Protein AF-S5UYQ8-F1 (afdb_monomer)

Organism: Streptomyces collinus (strain DSM 40733 / Tue 365) (NCBI:txid1214242)

Secondary structure (DSSP, 8-state):
--PPPHHHHHHHHHHHHHTTTS--EE-HHHHHHHTTS--S---EEEEEE---S-HHHHHHHHHHHHHHTT-EEEEEEE-SSEEEEEEE-TTT--EEEEEEEE---SSPPEEETTEEE--HHHHHHHHHHHHHHHHHHHT-------PPPPPPPP-

Sequence (155 aa):
MTDMPELHTRLLADVIALGSPYPLVLTGGYAVRAHRLVNRPSQDLDVATENPAPMADIAATLRAGLEARGWKVHALETAPLSARFTVSDPAIGQECEVDILKEIFWRPVAQSPYGPVLAEEDVIGTKVRATAANLGAKASTPSGTAAGWRAPANS

Nearest PDB structures (foldseek):
  4ub5-assembly1_A  TM=6.752E-01  e=6.961E-05  Homo sapiens
  5u8h-assembly1_A  TM=5.833E-01  e=1.817E-05  Homo sapiens
  4m9g-assembly1_A  TM=5.739E-01  e=1.817E-05  Homo sapiens
  4m9n-assembly1_A  TM=5.837E-01  e=5.746E-05  Homo sapiens
  6ipd-assembly1_A  TM=5.747E-01  e=3.914E-05  Homo sapiens

Foldseek 3Di:
DPDQPPVLLVLLVQLCVLCVVFHKAWAEPVLCVQVPVDDDHDQATEIEGQGQDFQVVSLVSSQVSCVVVVWDWADWDDDRFKIWIWIADPVPRDIHIYMYGYDDQPDPFDAGPSGTHRDPVRNVVVVVVVVVVVVVVVVPDPPDPDDDDDDDDDD

InterPro domains:
  IPR014942 Nucleotidyl transferase AbiEii toxin, Type IV TA system [PF08843] (10-131)

Mean predicted aligned error: 9.9 Å

Solvent-accessible surface area (backbone atoms only — not comparable to full-atom values): 9166 Å² total; per-residue (Å²): 129,88,72,73,55,68,68,57,48,55,48,48,54,48,50,43,62,59,24,58,93,44,61,50,24,33,24,52,60,57,30,40,39,70,67,65,74,52,93,73,89,63,79,57,46,36,32,32,27,69,57,85,67,58,39,62,59,55,50,50,50,42,48,55,50,40,44,75,72,63,38,44,76,43,77,78,45,75,44,86,53,34,33,37,32,39,38,30,43,79,88,78,72,49,72,39,44,37,38,42,35,62,48,81,76,90,52,73,74,36,82,45,100,91,41,54,20,51,27,66,74,51,42,55,53,50,57,55,48,56,54,51,51,58,55,54,65,71,70,68,73,83,88,74,84,79,77,88,82,82,82,85,83,90,129

pLDDT: mean 81.06, std 19.14, range [31.39, 97.62]

Structure (mmCIF, N/CA/C/O backbone):
data_AF-S5UYQ8-F1
#
_entry.id   AF-S5UYQ8-F1
#
loop_
_atom_site.group_PDB
_atom_site.id
_atom_site.type_symbol
_atom_site.label_atom_id
_atom_site.label_alt_id
_atom_site.label_comp_id
_atom_site.label_asym_id
_atom_site.label_entity_id
_atom_site.label_seq_id
_atom_site.pdbx_PDB_ins_code
_atom_site.Cartn_x
_atom_site.Cartn_y
_atom_site.Cartn_z
_atom_site.occupancy
_atom_site.B_iso_or_equiv
_atom_site.auth_seq_id
_atom_site.auth_comp_id
_atom_site.auth_asym_id
_atom_site.auth_atom_id
_atom_site.pdbx_PDB_model_num
ATOM 1 N N . MET A 1 1 ? 9.156 -10.894 21.105 1.00 46.12 1 MET A N 1
ATOM 2 C CA . MET A 1 1 ? 9.078 -10.284 19.762 1.00 46.12 1 MET A CA 1
ATOM 3 C C . MET A 1 1 ? 8.038 -9.199 19.874 1.00 46.12 1 MET A C 1
ATOM 5 O O . MET A 1 1 ? 6.915 -9.537 20.196 1.00 46.12 1 MET A O 1
ATOM 9 N N . THR A 1 2 ? 8.406 -7.922 19.792 1.00 53.44 2 THR A N 1
ATOM 10 C CA . THR A 1 2 ? 7.416 -6.852 19.975 1.00 53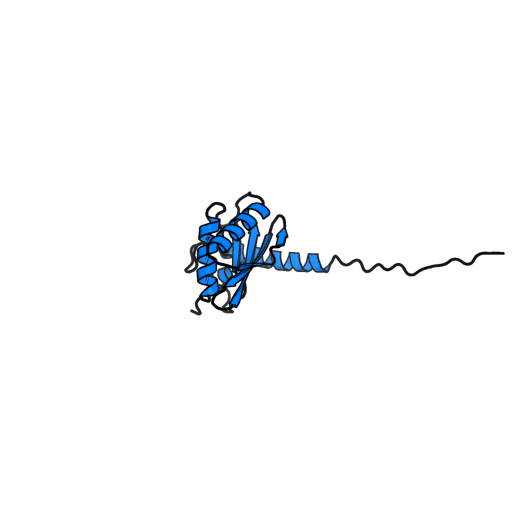.44 2 THR A CA 1
ATOM 11 C C . THR A 1 2 ? 6.469 -6.890 18.783 1.00 53.44 2 THR A C 1
ATOM 13 O O . THR A 1 2 ? 6.900 -6.598 17.673 1.00 53.44 2 THR A O 1
ATOM 16 N N . ASP A 1 3 ? 5.238 -7.344 18.981 1.00 75.50 3 ASP A N 1
ATOM 17 C CA . ASP A 1 3 ? 4.260 -7.499 17.908 1.00 75.50 3 ASP A CA 1
ATOM 18 C C . ASP A 1 3 ? 3.991 -6.165 17.204 1.00 75.50 3 ASP A C 1
ATOM 20 O O . ASP A 1 3 ? 4.152 -5.080 17.770 1.00 75.50 3 ASP A O 1
ATOM 24 N N . MET A 1 4 ? 3.653 -6.245 15.919 1.00 83.69 4 MET A N 1
ATOM 25 C CA . MET A 1 4 ? 3.096 -5.116 15.181 1.00 83.69 4 MET A CA 1
ATOM 26 C C . MET A 1 4 ? 1.891 -4.568 15.972 1.00 83.69 4 MET A C 1
ATOM 28 O O . MET A 1 4 ? 1.049 -5.369 16.381 1.00 83.69 4 MET A O 1
ATOM 32 N N . PRO A 1 5 ? 1.793 -3.245 16.226 1.00 87.31 5 PRO A N 1
ATOM 33 C CA . PRO A 1 5 ? 0.654 -2.677 16.940 1.00 87.31 5 PRO A CA 1
ATOM 34 C C . PRO A 1 5 ? -0.668 -3.125 16.311 1.00 87.31 5 PRO A C 1
ATOM 36 O O . PRO A 1 5 ? -0.750 -3.295 15.092 1.00 87.31 5 PRO A O 1
ATOM 39 N N . GLU A 1 6 ? -1.706 -3.305 17.127 1.00 87.94 6 GLU A N 1
ATOM 40 C CA . GLU A 1 6 ? -2.992 -3.855 16.677 1.00 87.94 6 GLU A CA 1
ATOM 41 C C . GLU A 1 6 ? -3.577 -3.077 15.488 1.00 87.94 6 GLU A C 1
ATOM 43 O O . GLU A 1 6 ? -4.016 -3.687 14.512 1.00 87.94 6 GLU A O 1
ATOM 48 N N . LEU A 1 7 ? -3.488 -1.741 15.527 1.00 89.81 7 LEU A N 1
ATOM 49 C CA . LEU A 1 7 ? -3.873 -0.859 14.423 1.00 89.81 7 LEU A CA 1
ATOM 50 C C . LEU A 1 7 ? -3.195 -1.263 13.109 1.00 89.81 7 LEU A C 1
ATOM 52 O O . LEU A 1 7 ? -3.867 -1.462 12.102 1.00 89.81 7 LEU A O 1
ATOM 56 N N . HIS A 1 8 ? -1.870 -1.407 13.127 1.00 91.38 8 HIS A N 1
ATOM 57 C CA . HIS A 1 8 ? -1.083 -1.721 11.937 1.00 91.38 8 HIS A CA 1
ATOM 58 C C . HIS A 1 8 ? -1.378 -3.140 11.449 1.00 91.38 8 HIS A C 1
ATOM 60 O O . HIS A 1 8 ? -1.439 -3.364 10.247 1.00 91.38 8 HIS A O 1
ATOM 66 N N . THR A 1 9 ? -1.617 -4.083 12.365 1.00 90.75 9 THR A N 1
ATOM 67 C CA . THR A 1 9 ? -1.972 -5.466 12.020 1.00 90.75 9 THR A CA 1
ATOM 68 C C . THR A 1 9 ? -3.318 -5.529 11.297 1.00 90.75 9 THR A C 1
ATOM 70 O O . THR A 1 9 ? -3.416 -6.128 10.225 1.00 90.75 9 THR A O 1
ATOM 73 N N . ARG A 1 10 ? -4.351 -4.878 11.850 1.00 92.69 10 ARG A N 1
ATOM 74 C CA . ARG A 1 10 ? -5.682 -4.793 11.227 1.00 92.69 10 ARG A CA 1
ATOM 75 C C . ARG A 1 10 ? -5.614 -4.079 9.879 1.00 92.69 10 ARG A C 1
ATOM 77 O O . ARG A 1 10 ? -6.141 -4.586 8.892 1.00 92.69 10 ARG A O 1
ATOM 84 N N . LEU A 1 11 ? -4.920 -2.944 9.833 1.00 94.44 11 LEU A N 1
ATOM 85 C CA . LEU A 1 11 ? -4.782 -2.148 8.621 1.00 94.44 11 LEU A CA 1
ATOM 86 C C . LEU A 1 11 ? -4.017 -2.894 7.521 1.00 94.44 11 LEU A C 1
ATOM 88 O O . LEU A 1 11 ? -4.450 -2.890 6.374 1.00 94.44 11 LEU A O 1
ATOM 92 N N . LEU A 1 12 ? -2.925 -3.587 7.855 1.00 94.06 12 LEU A N 1
ATOM 93 C CA . LEU A 1 12 ? -2.171 -4.397 6.898 1.00 94.06 12 LEU A CA 1
ATOM 94 C C . LEU A 1 12 ? -3.025 -5.526 6.322 1.00 94.06 12 LEU A C 1
ATOM 96 O O . LEU A 1 12 ? -3.045 -5.707 5.106 1.00 94.06 12 LEU A O 1
ATOM 100 N N . ALA A 1 13 ? -3.761 -6.254 7.167 1.00 93.00 13 ALA A N 1
ATOM 101 C CA . ALA A 1 13 ? -4.668 -7.296 6.697 1.00 93.00 13 ALA A CA 1
ATOM 102 C C . ALA A 1 13 ? -5.699 -6.732 5.704 1.00 93.00 13 ALA A C 1
ATOM 104 O O . ALA A 1 13 ? -5.941 -7.325 4.648 1.00 93.00 13 ALA A O 1
ATOM 105 N N . ASP A 1 14 ? -6.248 -5.551 6.000 1.00 95.69 14 ASP A N 1
ATOM 106 C CA . ASP A 1 14 ? -7.202 -4.891 5.121 1.00 95.69 14 ASP A CA 1
ATOM 107 C C . ASP A 1 14 ? -6.586 -4.438 3.795 1.00 95.69 14 ASP A C 1
ATOM 109 O O . ASP A 1 14 ? -7.171 -4.704 2.740 1.00 95.69 14 ASP A O 1
ATOM 113 N N . VAL A 1 15 ? -5.404 -3.815 3.839 1.00 95.38 15 VAL A N 1
ATOM 114 C CA . VAL A 1 15 ? -4.650 -3.358 2.663 1.00 95.38 15 VAL A CA 1
ATOM 115 C C . VAL A 1 15 ? -4.299 -4.530 1.749 1.00 95.38 15 VAL A C 1
ATOM 117 O O . VAL A 1 15 ? -4.562 -4.454 0.551 1.00 95.38 15 VAL A O 1
ATOM 120 N N . ILE A 1 16 ? -3.778 -5.638 2.287 1.00 92.94 16 ILE A N 1
ATOM 121 C CA . ILE A 1 16 ? -3.447 -6.833 1.492 1.00 92.94 16 ILE A CA 1
ATOM 122 C C . ILE A 1 16 ? -4.703 -7.422 0.841 1.00 92.94 16 ILE A C 1
ATOM 124 O O . ILE A 1 16 ? -4.687 -7.750 -0.345 1.00 92.94 16 ILE A O 1
ATOM 128 N N . ALA A 1 17 ? -5.808 -7.520 1.585 1.00 93.69 17 ALA A N 1
ATOM 129 C CA . ALA A 1 17 ? -7.054 -8.065 1.055 1.00 93.69 17 ALA A CA 1
ATOM 130 C C . ALA A 1 17 ? -7.652 -7.186 -0.059 1.00 93.69 17 ALA A C 1
ATOM 132 O O . ALA A 1 17 ? -8.058 -7.698 -1.101 1.00 93.69 17 ALA A O 1
ATOM 133 N N . LEU A 1 18 ? -7.701 -5.864 0.139 1.00 95.69 18 LEU A N 1
ATOM 134 C CA . LEU A 1 18 ? -8.220 -4.912 -0.855 1.00 95.69 18 LEU A CA 1
ATOM 135 C C . LEU A 1 18 ? -7.299 -4.787 -2.068 1.00 95.69 18 LEU A C 1
ATOM 137 O O . LEU A 1 18 ? -7.767 -4.579 -3.185 1.00 95.69 18 LEU A O 1
ATOM 141 N N . GLY A 1 19 ? -5.996 -4.944 -1.847 1.00 91.75 19 GLY A N 1
ATOM 142 C CA . GLY A 1 19 ? -4.968 -4.939 -2.872 1.00 91.75 19 GLY A CA 1
ATOM 143 C C . GLY A 1 19 ? -4.871 -6.233 -3.671 1.00 91.75 19 GLY A C 1
ATOM 144 O O . GLY A 1 19 ? -4.019 -6.312 -4.540 1.00 91.75 19 GLY A O 1
ATOM 145 N N . SER A 1 20 ? -5.708 -7.250 -3.444 1.00 91.12 20 SER A N 1
ATOM 146 C CA . SER A 1 20 ? -5.635 -8.515 -4.196 1.00 91.12 20 SER A CA 1
ATOM 147 C C . SER A 1 20 ? -5.636 -8.363 -5.736 1.00 91.12 20 SER A C 1
ATOM 149 O O . SER A 1 20 ? -4.905 -9.124 -6.374 1.00 91.12 20 SER A O 1
ATOM 151 N N . PRO A 1 21 ? -6.360 -7.404 -6.360 1.00 93.62 21 PRO A N 1
ATOM 152 C CA . PRO A 1 21 ? -6.242 -7.121 -7.800 1.00 93.62 21 PRO A CA 1
ATOM 153 C C . PRO A 1 21 ? -4.874 -6.551 -8.224 1.00 93.62 21 PRO A C 1
ATOM 155 O O . PRO A 1 21 ? -4.498 -6.620 -9.394 1.00 93.62 21 PRO A O 1
ATOM 158 N N . TYR A 1 22 ? -4.123 -6.003 -7.269 1.00 94.00 22 TYR A N 1
ATOM 159 C CA . TYR A 1 22 ? -2.812 -5.378 -7.424 1.00 94.00 22 TYR A CA 1
ATOM 160 C C . TYR A 1 22 ? -1.826 -5.977 -6.412 1.00 94.00 22 TYR A C 1
ATOM 162 O O . TYR A 1 22 ? -1.479 -5.276 -5.468 1.00 94.00 22 TYR A O 1
ATOM 170 N N . PRO A 1 23 ? -1.395 -7.249 -6.547 1.00 92.69 23 PRO A N 1
ATOM 171 C CA . PRO A 1 23 ? -0.691 -7.977 -5.489 1.00 92.69 23 PRO A CA 1
ATOM 172 C C . PRO A 1 23 ? 0.310 -7.104 -4.720 1.00 92.69 23 PRO A C 1
ATOM 174 O O . PRO A 1 23 ? 1.299 -6.626 -5.285 1.00 92.69 23 PRO A O 1
ATOM 177 N N . LEU A 1 24 ? -0.028 -6.836 -3.455 1.00 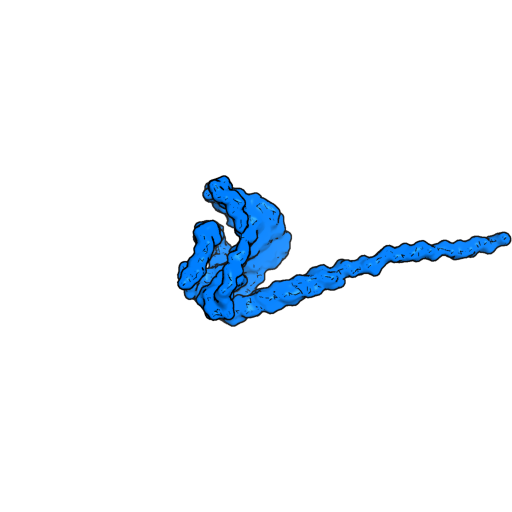95.06 24 LEU A N 1
ATOM 178 C CA . LEU A 1 24 ? 0.728 -5.979 -2.550 1.00 95.06 24 LEU A CA 1
ATOM 179 C C . LEU A 1 24 ? 1.573 -6.855 -1.631 1.00 95.06 24 LEU A C 1
ATOM 181 O O . LEU A 1 24 ? 1.098 -7.873 -1.125 1.00 95.06 24 LEU A O 1
ATOM 185 N N . VAL A 1 25 ? 2.811 -6.443 -1.389 1.00 94.69 25 VAL A N 1
ATOM 186 C CA . VAL A 1 25 ? 3.727 -7.115 -0.462 1.00 94.69 25 VAL A CA 1
ATOM 187 C C . VAL A 1 25 ? 4.291 -6.109 0.526 1.00 94.69 25 VAL A C 1
ATOM 189 O O . VAL A 1 25 ? 4.534 -4.957 0.181 1.00 94.69 25 VAL A O 1
ATOM 192 N N . LEU A 1 26 ? 4.515 -6.536 1.760 1.00 93.31 26 LEU A N 1
ATOM 193 C CA . LEU A 1 26 ? 5.088 -5.697 2.803 1.00 93.31 26 LEU A CA 1
ATOM 194 C C . LEU A 1 26 ? 6.522 -5.283 2.436 1.00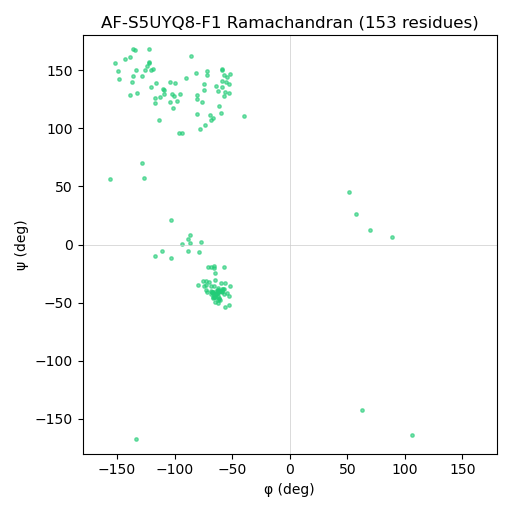 93.31 26 LEU A C 1
ATOM 196 O O . LEU A 1 26 ? 7.328 -6.106 1.999 1.00 93.31 26 LEU A O 1
ATOM 200 N N . THR A 1 27 ? 6.859 -4.014 2.642 1.00 92.00 27 THR A N 1
ATOM 201 C CA . THR A 1 27 ? 8.217 -3.483 2.469 1.00 92.00 27 THR A CA 1
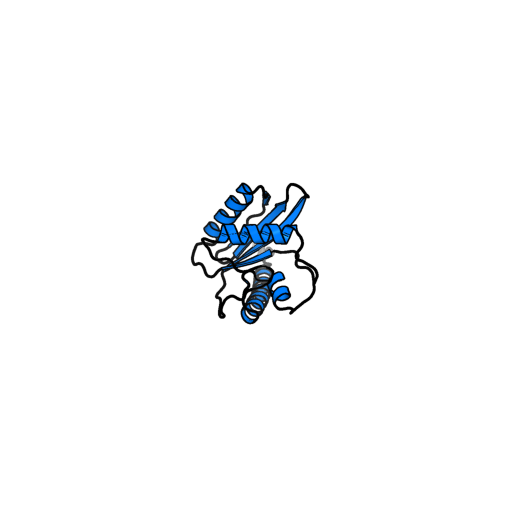ATOM 202 C C . THR A 1 27 ? 8.600 -2.615 3.671 1.00 92.00 27 THR A C 1
ATOM 204 O O . THR A 1 27 ? 7.994 -2.685 4.745 1.00 92.00 27 THR A O 1
ATOM 207 N N . GLY A 1 28 ? 9.684 -1.860 3.529 1.00 86.81 28 GLY A N 1
ATOM 208 C CA . GLY A 1 28 ? 10.024 -0.786 4.435 1.00 86.81 28 GLY A CA 1
ATOM 209 C C . GLY A 1 28 ? 10.285 -1.239 5.869 1.00 86.81 28 GLY A C 1
ATOM 210 O O . GLY A 1 28 ? 10.942 -2.256 6.092 1.00 86.81 28 GLY A O 1
ATOM 211 N N . GLY A 1 29 ? 9.858 -0.455 6.861 1.00 85.31 29 GLY A N 1
ATOM 212 C CA . GLY A 1 29 ? 10.276 -0.683 8.252 1.00 85.31 29 GLY A CA 1
ATOM 213 C C . GLY A 1 29 ? 9.840 -2.041 8.819 1.00 85.31 29 GLY A C 1
ATOM 214 O O . GLY A 1 29 ? 10.631 -2.716 9.484 1.00 85.31 29 GLY A O 1
ATOM 215 N N . TYR A 1 30 ? 8.632 -2.505 8.494 1.00 85.88 30 TYR A N 1
ATOM 216 C CA . TYR A 1 30 ? 8.169 -3.829 8.913 1.00 85.88 30 TYR A CA 1
ATOM 217 C C . TYR A 1 30 ? 8.835 -4.980 8.158 1.00 85.88 30 TYR A C 1
ATOM 219 O O . TYR A 1 30 ? 9.079 -6.020 8.769 1.00 85.88 30 TYR A O 1
ATOM 227 N N . ALA A 1 31 ? 9.213 -4.799 6.890 1.00 84.88 31 ALA A N 1
ATOM 228 C CA . ALA A 1 31 ? 9.996 -5.803 6.173 1.00 84.88 31 ALA A CA 1
ATOM 229 C C . ALA A 1 31 ? 11.422 -5.935 6.730 1.00 84.88 31 ALA A C 1
ATOM 231 O O . ALA A 1 31 ? 11.902 -7.045 6.948 1.00 84.88 31 ALA A O 1
ATOM 232 N N . VAL A 1 32 ? 12.066 -4.817 7.084 1.00 85.12 32 VAL A N 1
ATOM 233 C CA . VAL A 1 32 ? 13.368 -4.816 7.781 1.00 85.12 32 VAL A CA 1
ATOM 234 C C . VAL A 1 32 ? 13.278 -5.601 9.100 1.00 85.12 32 VAL A C 1
ATOM 236 O O . VAL A 1 32 ? 14.193 -6.343 9.455 1.00 85.12 32 VAL A O 1
ATOM 239 N N . ARG A 1 33 ? 12.157 -5.490 9.824 1.00 83.06 33 ARG A N 1
ATOM 240 C CA . ARG A 1 33 ? 11.911 -6.265 11.051 1.00 83.06 33 ARG A CA 1
ATOM 241 C C . ARG A 1 33 ? 11.611 -7.737 10.777 1.00 83.06 33 ARG A C 1
ATOM 243 O O . ARG A 1 33 ? 12.079 -8.584 11.534 1.00 83.06 33 ARG A O 1
ATOM 250 N N . ALA A 1 34 ? 10.855 -8.044 9.723 1.00 82.19 34 ALA A N 1
ATOM 251 C CA . ALA A 1 34 ? 10.571 -9.418 9.306 1.00 82.19 34 ALA A CA 1
ATOM 252 C C . ALA A 1 34 ? 11.868 -10.187 9.006 1.00 82.19 34 ALA A C 1
ATOM 254 O O . ALA A 1 34 ? 12.012 -11.331 9.433 1.00 82.19 34 ALA A O 1
ATOM 255 N N . HIS A 1 35 ? 12.847 -9.505 8.405 1.00 83.38 35 HIS A N 1
ATOM 256 C CA . HIS A 1 35 ? 14.191 -10.031 8.136 1.00 83.38 35 HIS A CA 1
ATOM 257 C C . HIS A 1 35 ? 15.178 -9.861 9.301 1.00 83.38 35 HIS A C 1
ATOM 259 O O . HIS A 1 35 ? 16.359 -10.153 9.168 1.00 83.38 35 HIS A O 1
ATOM 265 N N . ARG A 1 36 ? 14.712 -9.416 10.479 1.00 80.62 36 ARG A N 1
ATOM 266 C CA . ARG A 1 36 ? 15.513 -9.254 11.713 1.00 80.62 36 ARG A CA 1
ATOM 267 C C . ARG A 1 36 ? 16.731 -8.327 11.571 1.00 80.62 36 ARG A C 1
ATOM 269 O O . ARG A 1 36 ? 17.671 -8.430 12.355 1.00 80.62 36 ARG A O 1
ATOM 276 N N . LEU A 1 37 ? 16.685 -7.383 10.633 1.00 69.25 37 LEU A N 1
ATOM 277 C CA . LEU A 1 37 ? 17.762 -6.419 10.390 1.00 69.25 37 LEU A CA 1
ATOM 278 C C . LEU A 1 37 ? 17.816 -5.310 11.457 1.00 69.25 37 LEU A C 1
ATOM 280 O O . LEU A 1 37 ? 18.893 -4.813 11.776 1.00 69.25 37 LEU A O 1
ATOM 284 N N . VAL A 1 38 ? 16.670 -4.916 12.031 1.00 71.88 38 VAL A N 1
ATOM 285 C CA . VAL A 1 38 ? 16.588 -3.944 13.143 1.00 71.88 38 VAL A CA 1
ATOM 286 C C . VAL A 1 38 ? 15.491 -4.312 14.143 1.00 71.88 38 VAL A C 1
ATOM 288 O O . VAL A 1 38 ? 14.531 -5.003 13.803 1.00 71.88 38 VAL A O 1
ATOM 291 N N . ASN A 1 39 ? 15.584 -3.776 15.366 1.00 60.25 39 ASN A N 1
ATOM 292 C CA . ASN A 1 39 ? 14.562 -3.924 16.408 1.00 60.25 39 ASN A CA 1
ATOM 293 C C . ASN A 1 39 ? 14.101 -2.564 16.971 1.00 60.25 39 ASN A C 1
ATOM 295 O O . ASN A 1 39 ? 14.218 -2.303 18.166 1.00 60.25 39 ASN A O 1
ATOM 299 N N . ARG A 1 40 ? 13.599 -1.680 16.097 1.00 62.88 40 ARG A N 1
ATOM 300 C CA . ARG A 1 40 ? 12.901 -0.440 16.485 1.00 62.88 40 ARG A CA 1
ATOM 301 C C . ARG A 1 40 ? 11.454 -0.456 15.969 1.00 62.88 40 ARG A C 1
ATOM 303 O O . ARG A 1 40 ? 11.224 -1.079 14.931 1.00 62.88 40 ARG A O 1
ATOM 310 N N . PRO A 1 41 ? 10.497 0.205 16.641 1.00 60.84 41 PRO A N 1
ATOM 311 C CA . PRO A 1 41 ? 9.126 0.331 16.139 1.00 60.84 41 PRO A CA 1
ATOM 312 C C . PRO A 1 41 ? 9.081 1.017 14.761 1.00 60.84 41 PRO A C 1
ATOM 314 O O . PRO A 1 41 ? 9.832 1.969 14.537 1.00 60.84 41 PRO A O 1
ATOM 317 N N . SER A 1 42 ? 8.214 0.542 13.857 1.00 73.81 42 SER A N 1
ATOM 318 C CA . SER A 1 42 ? 7.834 1.289 12.641 1.00 73.81 42 SER A CA 1
ATOM 319 C C . SER A 1 42 ? 6.618 2.147 12.961 1.00 73.81 42 SER A C 1
ATOM 321 O O . SER A 1 42 ? 5.762 1.708 13.729 1.00 73.81 42 SER A O 1
ATOM 323 N N . GLN A 1 43 ? 6.552 3.347 12.392 1.00 78.12 43 GLN A N 1
ATOM 324 C CA . GLN A 1 43 ? 5.424 4.276 12.579 1.00 78.12 43 GLN A CA 1
ATOM 325 C C . GLN A 1 43 ? 4.492 4.305 11.357 1.00 78.12 43 GLN A C 1
ATOM 327 O O . GLN A 1 43 ? 3.376 4.802 11.428 1.00 78.12 43 GLN A O 1
ATOM 332 N N . ASP A 1 44 ? 4.946 3.704 10.268 1.00 85.44 44 ASP A N 1
ATOM 333 C CA . ASP A 1 44 ? 4.385 3.681 8.927 1.00 85.44 44 ASP A CA 1
ATOM 334 C C . ASP A 1 44 ? 4.118 2.239 8.477 1.00 85.44 44 ASP A C 1
ATOM 336 O O . ASP A 1 44 ? 4.695 1.275 8.997 1.00 85.44 44 ASP A O 1
ATOM 340 N N . LEU A 1 45 ? 3.210 2.089 7.517 1.00 90.69 45 LEU A N 1
ATOM 341 C CA . LEU A 1 45 ? 2.941 0.842 6.821 1.00 90.69 45 LEU A CA 1
ATOM 342 C C . LEU A 1 45 ? 3.340 0.981 5.352 1.00 90.69 45 LEU A C 1
ATOM 344 O O . LEU A 1 45 ? 2.638 1.611 4.570 1.00 90.69 45 LEU A O 1
ATOM 348 N N . ASP A 1 46 ? 4.436 0.332 4.974 1.00 92.75 46 ASP A N 1
ATOM 349 C CA . ASP A 1 46 ? 4.930 0.359 3.602 1.00 92.75 46 ASP A CA 1
ATOM 350 C C . ASP A 1 46 ? 4.531 -0.923 2.852 1.00 92.75 46 ASP A C 1
ATOM 352 O O . ASP A 1 46 ? 4.851 -2.036 3.289 1.00 92.75 46 ASP A O 1
ATOM 356 N N . VAL A 1 47 ? 3.914 -0.788 1.679 1.00 94.94 47 VAL A N 1
ATOM 357 C CA . VAL A 1 47 ? 3.643 -1.894 0.749 1.00 94.94 47 VAL A CA 1
ATOM 358 C C . VAL A 1 47 ? 4.195 -1.606 -0.647 1.00 94.94 47 VAL A C 1
ATOM 360 O O . VAL A 1 47 ? 4.290 -0.463 -1.083 1.00 94.94 47 VAL A O 1
ATOM 363 N N . ALA A 1 48 ? 4.570 -2.658 -1.368 1.00 95.31 48 ALA A N 1
ATOM 364 C CA . ALA A 1 48 ? 5.116 -2.589 -2.716 1.00 95.31 48 ALA A CA 1
ATOM 365 C C . ALA A 1 48 ? 4.309 -3.444 -3.699 1.00 95.31 48 ALA A C 1
ATOM 367 O O . ALA A 1 48 ? 3.694 -4.438 -3.312 1.00 95.31 48 ALA A O 1
ATOM 368 N N . THR A 1 49 ? 4.339 -3.076 -4.980 1.00 95.69 49 THR A N 1
ATOM 369 C CA . THR A 1 49 ? 3.720 -3.849 -6.063 1.00 95.69 49 THR A CA 1
ATOM 370 C C . THR A 1 49 ? 4.470 -3.706 -7.387 1.00 95.69 49 THR A C 1
ATOM 372 O O . THR A 1 49 ? 4.905 -2.611 -7.744 1.00 95.69 49 THR A O 1
ATOM 375 N N . GLU A 1 50 ? 4.554 -4.807 -8.138 1.00 95.12 50 GLU A N 1
ATOM 376 C CA . GLU A 1 50 ? 5.002 -4.849 -9.542 1.00 95.12 50 GLU A CA 1
ATOM 377 C C . GLU A 1 50 ? 3.853 -4.640 -10.540 1.00 95.12 50 GLU A C 1
ATOM 379 O O . GLU A 1 50 ? 4.074 -4.573 -11.749 1.00 95.12 50 GLU A O 1
ATOM 384 N N . ASN A 1 51 ? 2.601 -4.567 -10.066 1.00 96.12 51 ASN A N 1
ATOM 385 C CA . ASN A 1 51 ? 1.447 -4.467 -10.954 1.00 96.12 51 ASN A CA 1
ATOM 386 C C . ASN A 1 51 ? 1.563 -3.207 -11.842 1.00 96.12 51 ASN A C 1
ATOM 388 O O . ASN A 1 51 ? 1.883 -2.144 -11.317 1.00 96.12 51 ASN A O 1
ATOM 392 N N . PRO A 1 52 ? 1.295 -3.263 -13.159 1.00 95.81 52 PRO A N 1
ATOM 393 C CA . PRO A 1 52 ? 1.490 -2.119 -14.053 1.00 95.81 52 PRO A CA 1
ATOM 394 C C . PRO A 1 52 ? 0.3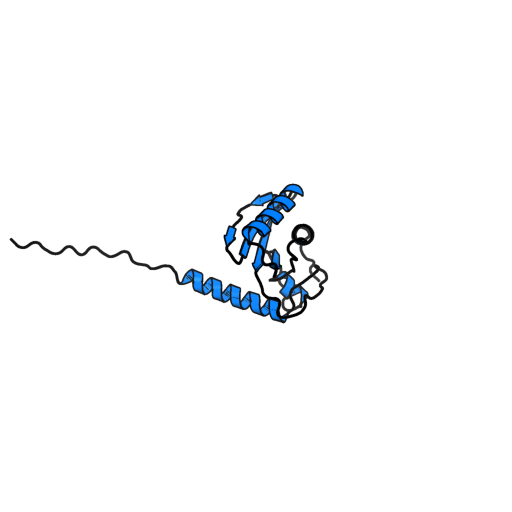77 -1.058 -13.989 1.00 95.81 52 PRO A C 1
ATOM 396 O O . PRO A 1 52 ? 0.513 -0.013 -14.621 1.00 95.81 52 PRO A O 1
ATOM 399 N N . ALA A 1 53 ? -0.719 -1.294 -13.256 1.00 97.31 53 ALA A N 1
ATOM 400 C CA . ALA A 1 53 ? -1.836 -0.354 -13.168 1.00 97.31 53 ALA A CA 1
ATOM 401 C C . ALA A 1 53 ? -1.391 1.035 -12.661 1.00 97.31 53 ALA A C 1
ATOM 403 O O . ALA A 1 53 ? -0.496 1.110 -11.807 1.00 97.31 53 ALA A O 1
ATOM 404 N N . PRO A 1 54 ? -2.005 2.135 -13.135 1.00 96.62 54 PRO A N 1
ATOM 405 C CA . PRO A 1 54 ? -1.707 3.479 -12.651 1.00 96.62 54 PRO A CA 1
ATOM 406 C C . PRO A 1 54 ? -1.801 3.579 -11.127 1.00 96.62 54 PRO A C 1
ATOM 408 O O . PRO A 1 54 ? -2.733 3.063 -10.514 1.00 96.62 54 PRO A O 1
ATOM 411 N N . MET A 1 55 ? -0.850 4.277 -10.499 1.00 96.00 55 MET A N 1
ATOM 412 C CA . MET A 1 55 ? -0.834 4.412 -9.038 1.00 96.00 55 MET A CA 1
ATOM 413 C C . MET A 1 55 ? -2.113 5.071 -8.498 1.00 96.00 55 MET A C 1
ATOM 415 O O . MET A 1 55 ? -2.600 4.691 -7.437 1.00 96.00 55 MET A O 1
ATOM 419 N N . ALA A 1 56 ? -2.700 5.999 -9.260 1.00 95.19 56 ALA A N 1
ATOM 420 C CA . ALA A 1 56 ? -3.976 6.621 -8.921 1.00 95.19 56 ALA A CA 1
ATOM 421 C C . ALA A 1 56 ? -5.119 5.594 -8.788 1.00 95.19 56 ALA A C 1
ATOM 423 O O . ALA A 1 56 ? -5.907 5.691 -7.851 1.00 95.19 56 ALA A O 1
ATOM 424 N N . ASP A 1 57 ? -5.172 4.579 -9.656 1.00 97.19 57 ASP A N 1
ATOM 425 C CA . ASP A 1 57 ? -6.225 3.554 -9.645 1.00 97.19 57 ASP A CA 1
ATOM 426 C C . ASP A 1 57 ? -6.067 2.602 -8.454 1.00 97.19 57 ASP A C 1
ATOM 428 O O . ASP A 1 57 ? -7.044 2.251 -7.783 1.00 97.19 57 ASP A O 1
ATOM 432 N N . ILE A 1 58 ? -4.822 2.224 -8.148 1.00 97.12 58 ILE A N 1
ATOM 433 C CA . ILE A 1 58 ? -4.489 1.402 -6.978 1.00 97.12 58 ILE A CA 1
ATOM 434 C C . ILE A 1 58 ? -4.864 2.149 -5.697 1.00 97.12 58 ILE A C 1
ATOM 436 O O . ILE A 1 58 ? -5.584 1.615 -4.852 1.00 97.12 58 ILE A O 1
ATOM 440 N N . ALA A 1 59 ? -4.426 3.403 -5.572 1.00 96.00 59 ALA A N 1
ATOM 441 C CA . ALA A 1 59 ? -4.692 4.219 -4.397 1.00 96.00 59 ALA A CA 1
ATOM 442 C C . ALA A 1 59 ? -6.192 4.507 -4.222 1.00 96.00 59 ALA A C 1
ATOM 444 O O . ALA A 1 59 ? -6.705 4.423 -3.107 1.00 96.00 59 ALA A O 1
ATOM 445 N N . ALA A 1 60 ? -6.918 4.773 -5.313 1.00 96.12 60 ALA A N 1
ATOM 446 C CA . ALA A 1 60 ? -8.367 4.960 -5.280 1.00 96.12 60 ALA A CA 1
ATOM 447 C C . ALA A 1 60 ? -9.102 3.687 -4.836 1.00 96.12 60 ALA A C 1
ATOM 449 O O . ALA A 1 60 ? -10.020 3.766 -4.019 1.00 96.12 60 ALA A O 1
ATOM 450 N N . THR A 1 61 ? -8.671 2.518 -5.320 1.00 97.25 61 THR A N 1
ATOM 451 C CA . THR A 1 61 ? -9.250 1.223 -4.930 1.00 97.25 61 THR A CA 1
ATOM 452 C C . THR A 1 61 ? -9.054 0.959 -3.439 1.00 97.25 61 THR A C 1
ATOM 454 O O . THR A 1 61 ? -10.006 0.611 -2.740 1.00 97.25 61 THR A O 1
ATOM 457 N N . LEU A 1 62 ? -7.835 1.164 -2.932 1.00 97.62 62 LEU A N 1
ATOM 458 C CA . LEU A 1 62 ? -7.530 0.975 -1.515 1.00 97.62 62 LEU A CA 1
ATOM 459 C C . LEU A 1 62 ? -8.287 1.968 -0.644 1.00 97.62 62 LEU A C 1
ATOM 461 O O . LEU A 1 62 ? -8.905 1.558 0.333 1.00 97.62 62 LEU A O 1
ATOM 465 N N . ARG A 1 63 ? -8.311 3.250 -1.021 1.00 97.19 63 ARG A N 1
ATOM 466 C CA . ARG A 1 63 ? -9.066 4.273 -0.297 1.00 97.19 63 ARG A CA 1
ATOM 467 C C . ARG A 1 63 ? -10.544 3.904 -0.189 1.00 97.19 63 ARG A C 1
ATOM 469 O O . ARG A 1 63 ? -11.066 3.853 0.918 1.00 97.19 63 ARG A O 1
ATOM 476 N N . ALA A 1 64 ? -11.198 3.612 -1.313 1.00 97.12 64 ALA A N 1
ATOM 477 C CA . ALA A 1 64 ? -12.618 3.269 -1.326 1.00 97.12 64 ALA A CA 1
ATOM 478 C C . ALA A 1 64 ? -12.909 2.005 -0.501 1.00 97.12 64 ALA A C 1
ATOM 480 O O . ALA A 1 64 ? -13.886 1.953 0.244 1.00 97.12 64 ALA A O 1
ATOM 481 N N . GLY A 1 65 ? -12.042 0.995 -0.597 1.00 97.56 65 GLY A N 1
ATOM 482 C CA . GLY A 1 65 ? -12.168 -0.238 0.173 1.00 97.56 65 GLY A CA 1
ATOM 483 C C . GLY A 1 65 ? -11.976 -0.044 1.677 1.00 97.56 65 GLY A C 1
ATOM 484 O O . GLY A 1 65 ? -12.717 -0.623 2.470 1.00 97.56 65 GLY A O 1
ATOM 485 N N . LEU A 1 66 ? -11.005 0.779 2.076 1.00 97.44 66 LEU A N 1
ATOM 486 C CA . LEU A 1 66 ? -10.745 1.109 3.476 1.00 97.44 66 LEU A CA 1
ATOM 487 C C . LEU A 1 66 ? -11.905 1.924 4.060 1.00 97.44 66 LEU A C 1
ATOM 489 O O . LEU A 1 66 ? -12.418 1.572 5.122 1.00 97.44 66 LEU A O 1
ATOM 493 N N . GLU A 1 67 ? -12.382 2.942 3.340 1.00 96.81 67 GLU A N 1
ATOM 494 C CA . GLU A 1 67 ? -13.556 3.733 3.733 1.00 96.81 67 GLU A CA 1
ATOM 495 C C . GLU A 1 67 ? -14.806 2.846 3.883 1.00 96.81 67 GLU A C 1
ATOM 497 O O . GLU A 1 67 ? -15.536 2.963 4.868 1.00 96.81 67 GLU A O 1
ATOM 502 N N . ALA A 1 68 ? -15.016 1.881 2.979 1.00 97.25 68 ALA A N 1
ATOM 503 C CA . ALA A 1 68 ? -16.115 0.916 3.076 1.00 97.25 68 ALA A CA 1
ATOM 504 C C . ALA A 1 68 ? -16.004 -0.028 4.291 1.00 97.25 68 ALA A C 1
ATOM 506 O O . ALA A 1 68 ? -17.018 -0.539 4.766 1.00 97.25 68 ALA A O 1
ATOM 507 N N . ARG A 1 69 ? -14.791 -0.247 4.814 1.00 95.81 69 ARG A N 1
ATOM 508 C CA . ARG A 1 69 ? -14.539 -1.002 6.056 1.00 95.81 69 ARG A CA 1
ATOM 509 C C . ARG A 1 69 ? -14.573 -0.131 7.314 1.00 95.81 69 ARG A C 1
ATOM 511 O O . ARG A 1 69 ? -14.330 -0.632 8.407 1.00 95.81 69 ARG A O 1
ATOM 518 N N . GLY A 1 70 ? -14.920 1.148 7.174 1.00 95.31 70 GLY A N 1
ATOM 519 C CA . GLY A 1 70 ? -15.088 2.081 8.287 1.00 95.31 70 GLY A CA 1
ATOM 520 C C . GLY A 1 70 ? -13.811 2.812 8.696 1.00 95.31 70 GLY A C 1
ATOM 521 O O . GLY A 1 70 ? -13.830 3.544 9.684 1.00 95.31 70 GLY A O 1
ATOM 522 N N . TRP A 1 71 ? -12.718 2.657 7.950 1.00 96.31 71 TRP A N 1
ATOM 523 C CA . TRP A 1 71 ? -11.530 3.476 8.148 1.00 96.31 71 TRP A CA 1
ATOM 524 C C . TRP A 1 71 ? -11.768 4.904 7.663 1.00 96.31 71 TRP A C 1
ATOM 526 O O . TRP A 1 71 ? -12.497 5.142 6.699 1.00 96.31 71 TRP A O 1
ATOM 536 N N . LYS A 1 72 ? -11.103 5.869 8.292 1.00 95.62 72 LYS A N 1
ATOM 537 C CA . LYS A 1 72 ? -11.034 7.235 7.772 1.00 95.62 72 LYS A CA 1
ATOM 538 C C . LYS A 1 72 ? -9.728 7.415 7.016 1.00 95.62 72 LYS A C 1
ATOM 540 O O . LYS A 1 72 ? -8.664 7.195 7.584 1.00 95.62 72 LYS A O 1
ATOM 545 N N . VAL A 1 73 ? -9.812 7.809 5.749 1.00 96.00 73 VAL A N 1
ATOM 546 C CA . VAL A 1 73 ? -8.641 8.021 4.888 1.00 96.00 73 VAL A CA 1
ATOM 547 C C . VAL A 1 73 ? -8.517 9.505 4.553 1.00 96.00 73 VAL A C 1
ATOM 549 O O . VAL A 1 73 ? -9.468 10.130 4.077 1.00 96.00 73 VAL A O 1
ATOM 552 N N . HIS A 1 74 ? -7.341 10.077 4.796 1.00 92.62 74 HIS A N 1
ATOM 553 C CA . HIS A 1 74 ? -7.047 11.495 4.595 1.00 92.62 74 HIS A CA 1
ATOM 554 C C . HIS A 1 74 ? -5.684 11.694 3.920 1.00 92.62 74 HIS A C 1
ATOM 556 O O . HIS A 1 74 ? -4.893 10.759 3.820 1.00 92.62 74 HIS A O 1
ATOM 562 N N . ALA A 1 75 ? -5.421 12.925 3.461 1.00 86.00 75 ALA A N 1
ATOM 563 C CA . ALA A 1 75 ? -4.135 13.338 2.885 1.00 86.00 75 ALA A CA 1
ATOM 564 C C . ALA A 1 75 ? -3.622 12.405 1.767 1.00 86.00 75 ALA A C 1
ATOM 566 O O . ALA A 1 75 ? -2.458 12.020 1.755 1.00 86.00 75 ALA A O 1
ATOM 567 N N . LEU A 1 76 ? -4.508 12.016 0.840 1.00 89.25 76 LEU A N 1
ATOM 568 C CA . LEU A 1 76 ? -4.122 11.181 -0.295 1.00 89.25 76 LEU A CA 1
ATOM 569 C C . LEU A 1 76 ? -3.240 11.974 -1.268 1.00 89.25 76 LEU A C 1
ATOM 571 O O . LEU A 1 76 ? -3.723 12.859 -1.976 1.00 89.25 76 LEU A O 1
ATOM 575 N N . GLU A 1 77 ? -1.972 11.595 -1.333 1.00 90.00 77 GLU A N 1
ATOM 576 C CA . GLU A 1 77 ? -0.986 12.081 -2.288 1.00 90.00 77 GLU A CA 1
ATOM 577 C C . GLU A 1 77 ? -0.633 10.962 -3.266 1.00 90.00 77 GLU A C 1
ATOM 579 O O . GLU A 1 77 ? -0.390 9.820 -2.875 1.00 90.00 77 GLU A O 1
ATOM 584 N N . THR A 1 78 ? -0.599 11.277 -4.559 1.00 91.12 78 THR A N 1
ATOM 585 C CA . THR A 1 78 ? -0.274 10.302 -5.605 1.00 91.12 78 THR A CA 1
ATOM 586 C C . THR A 1 78 ? 0.755 10.867 -6.569 1.00 91.12 78 THR A C 1
ATOM 588 O O . THR A 1 78 ? 0.566 11.944 -7.134 1.00 91.12 78 THR A O 1
ATOM 591 N N . ALA A 1 79 ? 1.797 10.088 -6.818 1.00 91.50 79 ALA A N 1
ATOM 592 C CA . ALA A 1 79 ? 2.790 10.266 -7.862 1.00 91.50 79 ALA A CA 1
ATOM 593 C C . ALA A 1 79 ? 2.809 9.012 -8.765 1.00 91.50 79 ALA A C 1
ATOM 595 O O . ALA A 1 79 ? 2.239 7.981 -8.407 1.00 91.50 79 ALA A O 1
ATOM 596 N N . PRO A 1 80 ? 3.473 9.040 -9.936 1.00 90.44 80 PRO A N 1
ATOM 597 C CA . PRO A 1 80 ? 3.480 7.890 -10.845 1.00 90.44 80 PRO A CA 1
ATOM 598 C C . PRO A 1 80 ? 3.988 6.578 -10.220 1.00 90.44 80 PRO A C 1
ATOM 600 O O . PRO A 1 80 ? 3.513 5.505 -10.586 1.00 90.44 80 PRO A O 1
ATOM 603 N N . LEU A 1 81 ? 4.939 6.664 -9.282 1.00 91.31 81 LEU A N 1
ATOM 604 C CA . LEU A 1 81 ? 5.588 5.505 -8.656 1.00 91.31 81 LEU A CA 1
ATOM 605 C C . LEU A 1 81 ? 5.231 5.312 -7.181 1.00 91.31 81 LEU A C 1
ATOM 607 O O . LEU A 1 81 ? 5.646 4.318 -6.591 1.00 91.31 81 LEU A O 1
ATOM 611 N N . SER A 1 82 ? 4.480 6.230 -6.578 1.00 92.88 82 SER A N 1
ATOM 612 C CA . SER A 1 82 ? 4.151 6.152 -5.160 1.00 92.88 82 SER A CA 1
ATOM 613 C C . SER A 1 82 ? 2.799 6.771 -4.847 1.00 92.88 82 SER A C 1
ATOM 615 O O . SER A 1 82 ? 2.368 7.718 -5.502 1.00 92.88 82 SER A O 1
ATOM 617 N N . ALA A 1 83 ? 2.130 6.248 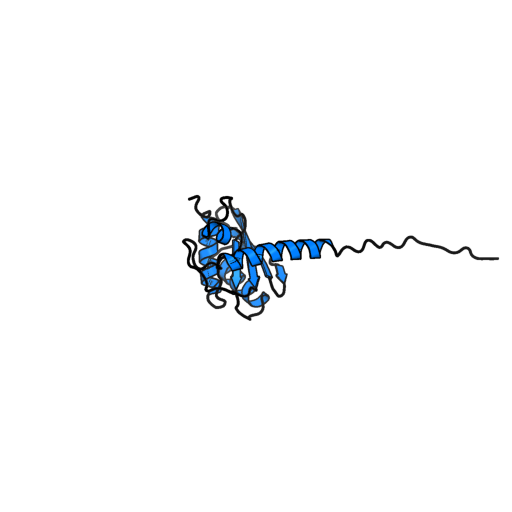-3.832 1.00 94.06 83 ALA A N 1
ATOM 618 C CA . ALA A 1 83 ? 1.000 6.910 -3.205 1.00 94.06 83 ALA A CA 1
ATOM 619 C C . ALA A 1 83 ? 1.155 6.854 -1.695 1.00 94.06 83 ALA A C 1
ATOM 621 O O . ALA A 1 83 ? 1.737 5.909 -1.166 1.00 94.06 83 ALA A O 1
ATOM 622 N N . ARG A 1 84 ? 0.610 7.864 -1.031 1.00 94.44 84 ARG A N 1
ATOM 623 C CA . ARG A 1 84 ? 0.622 8.002 0.415 1.00 94.44 84 ARG A CA 1
ATOM 624 C C . ARG A 1 84 ? -0.739 8.462 0.888 1.00 94.44 84 ARG A C 1
ATOM 626 O O . ARG A 1 84 ? -1.347 9.325 0.260 1.00 94.44 84 ARG A O 1
ATOM 633 N N . PHE A 1 85 ? -1.208 7.909 1.993 1.00 94.06 85 PHE A N 1
ATOM 634 C CA . PHE A 1 85 ? -2.358 8.444 2.710 1.00 94.06 85 PHE A CA 1
ATOM 635 C C . PHE A 1 85 ? -2.267 8.119 4.195 1.00 94.06 85 PHE A C 1
ATOM 637 O O . PHE A 1 85 ? -1.642 7.140 4.601 1.00 94.06 85 PHE A O 1
ATOM 644 N N . THR A 1 86 ? -2.942 8.926 5.004 1.00 94.44 86 THR A N 1
ATOM 645 C CA . THR A 1 86 ? -3.092 8.673 6.436 1.00 94.44 86 THR A CA 1
ATOM 646 C C . THR A 1 86 ? -4.411 7.961 6.678 1.00 94.44 86 THR A C 1
ATOM 648 O O . THR A 1 86 ? -5.465 8.415 6.222 1.00 94.44 86 THR A O 1
ATOM 651 N N . VAL A 1 87 ? -4.360 6.854 7.412 1.00 95.00 87 VAL A N 1
ATOM 652 C CA . VAL A 1 87 ? -5.537 6.103 7.844 1.00 95.00 87 VAL A CA 1
ATOM 653 C C . VAL A 1 87 ? -5.719 6.271 9.340 1.00 95.00 87 VAL A C 1
ATOM 655 O O . VAL A 1 87 ? -4.780 6.042 10.097 1.00 95.00 87 VAL A O 1
ATOM 658 N N . SER A 1 88 ? -6.924 6.626 9.778 1.00 93.31 88 SER A N 1
ATOM 659 C CA . SER A 1 88 ? -7.268 6.688 11.196 1.00 93.31 88 SER A CA 1
ATOM 660 C C . SER A 1 88 ? -8.345 5.676 11.579 1.00 93.31 88 SER A C 1
ATOM 662 O O . SER A 1 88 ? -9.315 5.458 10.844 1.00 93.31 88 SER A O 1
ATOM 664 N N . ASP A 1 89 ? -8.165 5.044 12.745 1.00 90.19 89 ASP A N 1
ATOM 665 C CA . ASP A 1 89 ? -9.204 4.231 13.380 1.00 90.19 89 ASP A CA 1
ATOM 666 C C . ASP A 1 89 ? -10.172 5.175 14.113 1.00 90.19 89 ASP A C 1
ATOM 668 O O . ASP A 1 89 ? -9.786 5.793 15.114 1.00 90.19 89 ASP A O 1
ATOM 672 N N . PRO A 1 90 ? -11.432 5.306 13.666 1.00 84.88 90 PRO A N 1
ATOM 673 C CA . PRO A 1 90 ? -12.375 6.221 14.295 1.00 84.88 90 PRO A CA 1
ATOM 674 C C . PRO A 1 90 ? -12.750 5.828 15.732 1.00 84.88 90 PRO A C 1
ATOM 676 O O . PRO A 1 90 ? -13.253 6.686 16.454 1.00 84.88 90 PRO A O 1
ATOM 679 N N . ALA A 1 91 ? -12.532 4.577 16.155 1.00 84.50 91 ALA A N 1
ATOM 680 C CA . ALA A 1 91 ? -12.874 4.112 17.497 1.00 84.50 91 ALA A CA 1
ATOM 681 C C . ALA A 1 91 ? -11.842 4.532 18.554 1.00 84.50 91 ALA A C 1
ATOM 683 O O . ALA A 1 91 ? -12.210 4.814 19.693 1.00 84.50 91 ALA A O 1
ATOM 684 N N . ILE A 1 92 ? -10.558 4.580 18.185 1.00 82.25 92 ILE A N 1
ATOM 685 C CA . ILE A 1 92 ? -9.445 4.854 19.113 1.00 82.25 92 ILE A CA 1
ATOM 686 C C . ILE A 1 92 ? -8.682 6.146 18.791 1.00 82.25 92 ILE A C 1
ATOM 688 O O . ILE A 1 92 ? -7.855 6.575 19.592 1.00 82.25 92 ILE A O 1
ATOM 692 N N . GLY A 1 93 ? -8.939 6.766 17.635 1.00 82.88 93 GLY A N 1
ATOM 693 C CA . GLY A 1 93 ? -8.304 8.015 17.203 1.00 82.88 93 GLY A CA 1
ATOM 694 C C . GLY A 1 93 ? -6.819 7.890 16.853 1.00 82.88 93 GLY A C 1
ATOM 695 O O . GLY A 1 93 ? -6.141 8.905 16.738 1.00 82.88 93 GLY A O 1
ATOM 696 N N . GLN A 1 94 ? -6.299 6.667 16.716 1.00 89.00 94 GLN A N 1
ATOM 697 C CA . GLN A 1 94 ? -4.925 6.439 16.278 1.00 89.00 94 GLN A CA 1
ATOM 698 C C . GLN A 1 94 ? -4.829 6.525 14.758 1.00 89.00 94 GLN A C 1
ATOM 700 O O . GLN A 1 94 ? -5.756 6.127 14.049 1.00 89.00 94 GLN A O 1
ATOM 705 N N . GLU A 1 95 ? -3.684 6.998 14.278 1.00 91.38 95 GLU A N 1
ATOM 706 C CA . GLU A 1 95 ? -3.404 7.178 12.859 1.00 91.38 95 GLU A CA 1
ATOM 707 C C . GLU A 1 95 ? -2.185 6.361 12.434 1.00 91.38 95 GLU A C 1
ATOM 709 O O . GLU A 1 95 ? -1.270 6.122 13.223 1.00 91.38 95 GLU A O 1
ATOM 714 N N . CYS A 1 96 ? -2.178 5.944 11.174 1.00 92.25 96 CYS A N 1
ATOM 715 C CA . CYS A 1 96 ? -1.072 5.255 10.533 1.00 92.25 96 CYS A CA 1
ATOM 716 C C . CYS A 1 96 ? -0.906 5.794 9.109 1.00 92.25 96 CYS A 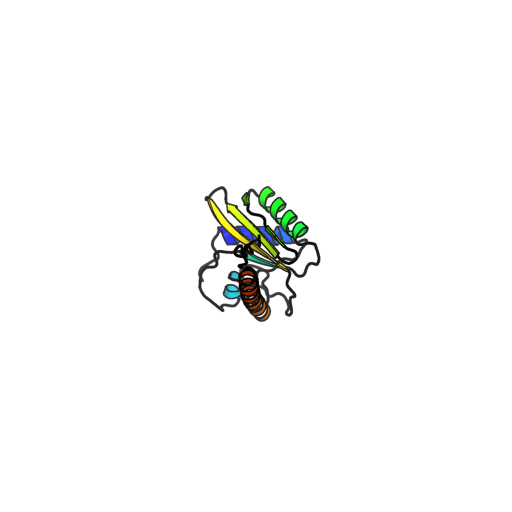C 1
ATOM 718 O O . CYS A 1 96 ? -1.870 5.854 8.343 1.00 92.25 96 CYS A O 1
ATOM 720 N N . GLU A 1 97 ? 0.314 6.198 8.760 1.00 93.12 97 GLU A N 1
ATOM 721 C CA . GLU A 1 97 ? 0.675 6.512 7.377 1.00 93.12 97 GLU A CA 1
ATOM 722 C C . GLU A 1 97 ? 0.829 5.207 6.589 1.00 93.12 97 GLU A C 1
ATOM 724 O O . GLU A 1 97 ? 1.474 4.267 7.060 1.00 93.12 97 GLU A O 1
ATOM 729 N N . VAL A 1 98 ? 0.232 5.150 5.400 1.00 94.75 98 VAL A N 1
ATOM 730 C CA . VAL A 1 98 ? 0.352 4.027 4.470 1.00 94.75 98 VAL A CA 1
ATOM 731 C C . VAL A 1 98 ? 1.018 4.512 3.195 1.00 94.75 98 VAL A C 1
ATOM 733 O O . VAL A 1 98 ? 0.485 5.388 2.511 1.00 94.75 98 VAL A O 1
ATOM 736 N N . ASP A 1 99 ? 2.143 3.891 2.862 1.00 94.00 99 ASP A N 1
ATOM 737 C CA . ASP A 1 99 ? 2.898 4.132 1.640 1.00 94.00 99 ASP A CA 1
ATOM 738 C C . ASP A 1 99 ? 2.771 2.947 0.687 1.00 94.00 99 ASP A C 1
ATOM 740 O O . ASP A 1 99 ? 2.949 1.787 1.061 1.00 94.00 99 ASP A O 1
ATOM 744 N N . ILE A 1 100 ? 2.492 3.247 -0.578 1.00 94.50 100 ILE A N 1
ATOM 745 C CA . ILE A 1 100 ? 2.417 2.274 -1.666 1.00 94.50 100 ILE A CA 1
ATOM 746 C C . ILE A 1 100 ? 3.496 2.622 -2.674 1.00 94.50 100 ILE A C 1
ATOM 748 O O . ILE A 1 100 ? 3.534 3.745 -3.175 1.00 94.50 100 ILE A O 1
ATOM 752 N N . LEU A 1 101 ? 4.344 1.655 -3.010 1.00 94.06 101 LEU A N 1
ATOM 753 C CA . LEU A 1 101 ? 5.488 1.845 -3.895 1.00 94.06 101 LEU A CA 1
ATOM 754 C C . LEU A 1 101 ? 5.394 0.942 -5.128 1.00 94.06 101 LEU A C 1
ATOM 756 O O . LEU A 1 101 ? 5.104 -0.252 -5.028 1.00 94.06 101 LEU A O 1
ATOM 760 N N . LYS A 1 102 ? 5.686 1.505 -6.304 1.00 93.81 102 LYS A N 1
ATOM 761 C CA . LYS A 1 102 ? 6.065 0.715 -7.479 1.00 93.81 102 LYS A CA 1
ATOM 762 C C . LYS A 1 102 ? 7.496 0.253 -7.306 1.00 93.81 102 LYS A C 1
ATOM 764 O O . LYS A 1 102 ? 8.399 1.075 -7.173 1.00 93.81 102 LYS A O 1
ATOM 769 N N . GLU A 1 103 ? 7.696 -1.052 -7.357 1.00 91.94 103 GLU A N 1
ATOM 770 C CA . GLU A 1 103 ? 9.017 -1.655 -7.254 1.00 91.94 103 GLU A CA 1
ATOM 771 C C . GLU A 1 103 ? 9.157 -2.795 -8.254 1.00 91.94 103 GLU A C 1
ATOM 773 O O . GLU A 1 103 ? 8.159 -3.297 -8.758 1.00 91.94 103 GLU A O 1
ATOM 778 N N . ILE A 1 104 ? 10.404 -3.171 -8.537 1.00 90.06 104 ILE A N 1
ATOM 779 C CA . ILE A 1 104 ? 10.756 -4.399 -9.259 1.00 90.06 104 ILE A CA 1
ATOM 780 C C . ILE A 1 104 ? 11.237 -5.402 -8.213 1.00 90.06 104 ILE A C 1
ATOM 782 O O . ILE A 1 104 ? 12.101 -5.065 -7.398 1.00 90.06 104 ILE A O 1
ATOM 786 N N . PHE A 1 105 ? 10.689 -6.613 -8.227 1.00 93.00 105 PHE A N 1
ATOM 787 C CA . PHE A 1 105 ? 11.028 -7.672 -7.283 1.00 93.00 105 PHE A CA 1
ATOM 788 C C . PHE A 1 105 ? 12.120 -8.535 -7.918 1.00 93.00 105 PHE A C 1
ATOM 790 O O . PHE A 1 105 ? 11.858 -9.428 -8.724 1.00 93.00 105 PHE A O 1
ATOM 797 N N . TRP A 1 106 ? 13.384 -8.253 -7.592 1.00 90.12 106 TRP A N 1
ATOM 798 C CA . TRP A 1 106 ? 14.517 -8.993 -8.161 1.00 90.12 106 TRP A CA 1
ATOM 799 C C . TRP A 1 106 ? 14.605 -10.416 -7.615 1.00 90.12 106 TRP A C 1
ATOM 801 O O . TRP A 1 106 ? 15.254 -11.285 -8.208 1.00 90.12 106 TRP A O 1
ATOM 811 N N . ARG A 1 107 ? 13.959 -10.659 -6.475 1.00 92.62 107 ARG A N 1
ATOM 812 C CA . ARG A 1 107 ? 13.864 -11.957 -5.826 1.00 92.62 107 ARG A CA 1
ATOM 813 C C .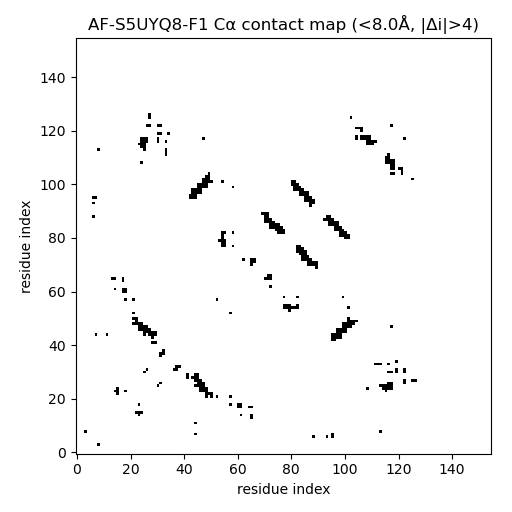 ARG A 1 107 ? 12.408 -12.382 -5.649 1.00 92.62 107 ARG A C 1
ATOM 815 O O . ARG A 1 107 ? 11.518 -11.538 -5.568 1.00 92.62 107 ARG A O 1
ATOM 822 N N . PRO A 1 108 ? 12.152 -13.697 -5.530 1.00 92.19 108 PRO A N 1
ATOM 823 C CA . PRO A 1 108 ? 10.832 -14.183 -5.157 1.00 92.19 108 PRO A CA 1
ATOM 824 C C . PRO A 1 108 ? 10.352 -13.563 -3.839 1.00 92.19 108 PRO A C 1
ATOM 826 O O . PRO A 1 108 ? 11.121 -13.443 -2.884 1.00 92.19 108 PRO A O 1
ATOM 829 N N . VAL A 1 109 ? 9.063 -13.226 -3.781 1.00 93.00 109 VAL A N 1
ATOM 830 C CA . VAL A 1 109 ? 8.402 -12.724 -2.568 1.00 93.00 109 VAL A CA 1
ATOM 831 C C . VAL A 1 109 ? 8.561 -13.734 -1.431 1.00 93.00 109 VAL A C 1
ATOM 833 O O . VAL A 1 109 ? 8.232 -14.915 -1.578 1.00 93.00 109 VAL A O 1
ATOM 836 N N . ALA A 1 110 ? 9.039 -13.266 -0.281 1.00 92.62 110 ALA A N 1
ATOM 837 C CA . ALA A 1 110 ? 9.191 -14.079 0.914 1.00 92.62 110 ALA A CA 1
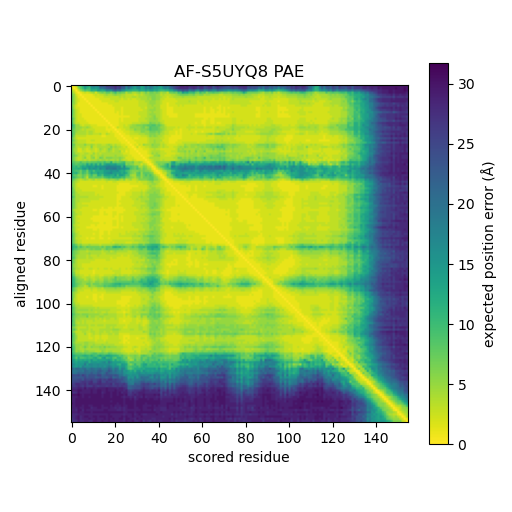ATOM 838 C C . ALA A 1 110 ? 7.888 -14.113 1.731 1.00 92.62 110 ALA A C 1
ATOM 840 O O . ALA A 1 110 ? 6.998 -13.274 1.580 1.00 92.62 110 ALA A O 1
ATOM 841 N N . GLN A 1 111 ? 7.775 -15.097 2.623 1.00 91.19 111 GLN A N 1
ATOM 842 C CA . GLN A 1 111 ? 6.678 -15.185 3.587 1.00 91.19 111 GLN A CA 1
ATOM 843 C C . GLN A 1 111 ? 7.168 -14.761 4.968 1.00 91.19 111 GLN A C 1
ATOM 845 O O . GLN A 1 111 ? 8.271 -15.117 5.382 1.00 91.19 111 GLN A O 1
ATOM 850 N N . SER A 1 112 ? 6.338 -14.020 5.695 1.00 87.31 112 SER A N 1
ATOM 851 C CA . SER A 1 112 ? 6.620 -13.589 7.063 1.00 87.31 112 SER A CA 1
ATOM 852 C C . SER A 1 112 ? 5.403 -13.795 7.965 1.00 87.31 112 SER A C 1
ATOM 854 O O . SER A 1 112 ? 4.295 -13.985 7.459 1.00 87.31 112 SER A O 1
ATOM 856 N N . PRO A 1 113 ? 5.559 -13.689 9.297 1.00 83.75 113 PRO A N 1
ATOM 857 C CA . PRO A 1 113 ? 4.418 -13.662 10.213 1.00 83.75 113 PRO A CA 1
ATOM 858 C C . PRO A 1 113 ? 3.408 -12.536 9.932 1.00 83.75 113 PRO A C 1
ATOM 860 O O . PRO A 1 113 ? 2.268 -12.634 10.367 1.00 83.75 113 PRO A O 1
ATOM 863 N N . TYR A 1 114 ? 3.807 -11.486 9.203 1.00 81.94 114 TYR A N 1
ATOM 864 C CA . TYR A 1 114 ? 2.940 -10.372 8.803 1.00 81.94 114 TYR A CA 1
ATOM 865 C C . TYR A 1 114 ? 2.304 -10.565 7.412 1.00 81.94 114 TYR A C 1
ATOM 867 O O . TYR A 1 114 ? 1.580 -9.689 6.949 1.00 81.94 114 TYR A O 1
ATOM 875 N N . GLY A 1 115 ? 2.580 -11.685 6.731 1.00 86.50 115 GLY A N 1
ATOM 876 C CA . GLY A 1 115 ? 2.149 -11.959 5.357 1.00 86.50 115 GLY A CA 1
ATOM 877 C C . GLY A 1 115 ? 3.277 -11.853 4.316 1.00 86.50 115 GLY A C 1
ATOM 878 O O . GLY A 1 115 ? 4.461 -11.889 4.686 1.00 86.50 115 GLY A O 1
ATOM 879 N N . PRO A 1 116 ? 2.928 -11.758 3.016 1.00 91.44 116 PRO A N 1
ATOM 880 C CA . PRO A 1 116 ? 3.889 -11.603 1.923 1.00 91.44 116 PRO A CA 1
ATOM 881 C C . PRO A 1 116 ? 4.776 -10.372 2.125 1.00 91.44 116 PRO A C 1
ATOM 883 O O . PRO A 1 116 ? 4.273 -9.283 2.395 1.00 91.44 116 PRO A O 1
ATOM 886 N N . VAL A 1 117 ? 6.090 -10.532 1.981 1.00 93.12 117 VAL A N 1
ATOM 887 C CA . VAL A 1 117 ? 7.089 -9.479 2.213 1.00 93.12 117 VAL A CA 1
ATOM 888 C C . VAL A 1 117 ? 8.132 -9.487 1.097 1.00 93.12 117 VAL A C 1
ATOM 890 O O . VAL A 1 117 ? 8.487 -10.551 0.585 1.00 93.12 117 VAL A O 1
ATOM 893 N N . LEU A 1 118 ? 8.643 -8.313 0.716 1.00 92.44 118 LEU A N 1
ATOM 894 C CA . LEU A 1 118 ? 9.803 -8.231 -0.174 1.00 92.44 118 LEU A CA 1
ATOM 895 C C . LEU A 1 118 ? 10.970 -9.042 0.384 1.00 92.44 118 LEU A C 1
ATOM 897 O O . LEU A 1 118 ? 11.180 -9.075 1.598 1.00 92.44 118 LEU A O 1
ATOM 901 N N . ALA A 1 119 ? 11.748 -9.666 -0.499 1.00 91.06 119 ALA A N 1
ATOM 902 C CA . ALA A 1 119 ? 12.988 -10.318 -0.105 1.00 91.06 119 ALA A CA 1
ATOM 903 C C . ALA A 1 119 ? 13.951 -9.312 0.540 1.00 91.06 119 ALA A C 1
ATOM 905 O O . ALA A 1 119 ? 13.938 -8.123 0.217 1.00 91.06 119 ALA A O 1
ATOM 906 N N . GLU A 1 120 ? 14.799 -9.793 1.446 1.00 87.19 120 GLU A N 1
ATOM 907 C CA . GLU A 1 120 ? 15.721 -8.953 2.214 1.00 87.19 120 GLU A CA 1
ATOM 908 C C . GLU A 1 120 ? 16.574 -8.043 1.315 1.00 87.19 120 GLU A C 1
ATOM 910 O O . GLU A 1 120 ? 16.681 -6.841 1.569 1.00 87.19 120 GLU A O 1
ATOM 915 N N . GLU A 1 121 ? 17.112 -8.587 0.219 1.00 84.31 121 GLU A N 1
ATOM 916 C CA . GLU A 1 121 ? 17.952 -7.839 -0.724 1.00 84.31 121 GLU A CA 1
ATOM 917 C C . GLU A 1 121 ? 17.188 -6.682 -1.395 1.00 84.31 121 GLU A C 1
ATOM 919 O O . GLU A 1 121 ? 17.730 -5.586 -1.568 1.00 84.31 121 GLU A O 1
ATOM 924 N N . ASP A 1 122 ? 15.906 -6.891 -1.706 1.00 86.06 122 ASP A N 1
ATOM 925 C CA . ASP A 1 122 ? 15.045 -5.889 -2.341 1.00 86.06 122 ASP A CA 1
ATOM 926 C C . ASP A 1 122 ? 14.625 -4.789 -1.354 1.00 86.06 122 ASP A C 1
ATOM 928 O O . ASP A 1 122 ? 14.581 -3.608 -1.712 1.00 86.06 122 ASP A O 1
ATOM 932 N N . VAL A 1 123 ? 14.397 -5.144 -0.082 1.00 83.94 123 VAL A N 1
ATOM 933 C CA . VAL A 1 123 ? 14.114 -4.185 1.004 1.00 83.94 123 VAL A CA 1
ATOM 934 C C . VAL A 1 123 ? 15.293 -3.234 1.226 1.00 83.94 123 VAL A C 1
ATOM 936 O O . VAL A 1 123 ? 15.100 -2.037 1.449 1.00 83.94 123 VAL A O 1
ATOM 939 N N . ILE A 1 124 ? 16.527 -3.735 1.148 1.00 76.56 124 ILE A N 1
ATOM 940 C CA . ILE A 1 124 ? 17.725 -2.890 1.245 1.00 76.56 124 ILE A CA 1
ATOM 941 C C . ILE A 1 124 ? 17.764 -1.903 0.067 1.00 76.56 124 ILE A C 1
ATOM 943 O O . ILE A 1 124 ? 18.019 -0.710 0.262 1.00 76.56 124 ILE A O 1
ATOM 947 N N . GLY A 1 125 ? 17.442 -2.371 -1.143 1.00 71.69 125 GLY A N 1
ATOM 948 C CA . GLY A 1 125 ? 17.389 -1.540 -2.347 1.00 71.69 125 GLY A CA 1
ATOM 949 C C . GLY A 1 125 ? 16.386 -0.381 -2.260 1.00 71.69 125 GLY A C 1
ATOM 950 O O . GLY A 1 125 ? 16.704 0.735 -2.683 1.00 71.69 125 GLY A O 1
ATOM 951 N N . THR A 1 126 ? 15.205 -0.608 -1.676 1.00 70.94 126 THR A N 1
ATOM 952 C CA . THR A 1 126 ? 14.155 0.423 -1.547 1.00 70.94 126 THR A CA 1
ATOM 953 C C . THR A 1 126 ? 14.567 1.540 -0.580 1.00 70.94 126 THR A C 1
ATOM 955 O O . THR A 1 126 ? 14.422 2.724 -0.895 1.00 70.94 126 THR A O 1
ATOM 958 N N . LYS A 1 127 ? 15.180 1.208 0.567 1.00 66.19 127 LYS A N 1
ATOM 959 C CA . LYS A 1 127 ? 15.643 2.207 1.554 1.00 66.19 127 LYS A CA 1
ATOM 960 C C . LYS A 1 127 ? 16.773 3.095 1.020 1.00 66.19 127 LYS A C 1
ATOM 962 O O . LYS A 1 127 ? 16.801 4.295 1.319 1.00 66.19 127 LYS A O 1
ATOM 967 N N . VAL A 1 128 ? 17.671 2.548 0.196 1.00 59.56 128 VAL A N 1
ATOM 968 C CA . VAL A 1 128 ? 18.729 3.333 -0.468 1.00 59.56 128 VAL A CA 1
ATOM 969 C C . VAL A 1 128 ? 18.120 4.342 -1.447 1.00 59.56 128 VAL A C 1
ATOM 971 O O . VAL A 1 128 ? 18.487 5.519 -1.421 1.00 59.56 128 VAL A O 1
ATOM 974 N N . ARG A 1 129 ? 17.141 3.922 -2.260 1.00 59.78 129 ARG A N 1
ATOM 975 C CA . ARG A 1 129 ? 16.466 4.808 -3.225 1.00 59.78 129 ARG A CA 1
ATOM 976 C C . ARG A 1 129 ? 15.632 5.896 -2.556 1.00 59.78 129 ARG A C 1
ATOM 978 O O . ARG A 1 129 ? 15.727 7.045 -2.976 1.00 59.78 129 ARG A O 1
ATOM 985 N N . ALA A 1 130 ? 14.891 5.580 -1.494 1.00 59.62 130 ALA A N 1
ATOM 986 C CA . ALA A 1 130 ? 14.134 6.578 -0.731 1.00 59.62 130 ALA A CA 1
ATOM 987 C C . ALA A 1 130 ? 15.050 7.675 -0.152 1.00 59.62 130 ALA A C 1
ATOM 989 O O . ALA A 1 130 ? 14.730 8.863 -0.188 1.00 59.62 130 ALA A O 1
ATOM 990 N N . THR A 1 131 ? 16.243 7.291 0.312 1.00 47.25 131 THR A N 1
ATOM 991 C CA . THR A 1 131 ? 17.254 8.245 0.792 1.00 47.25 131 THR A CA 1
ATOM 992 C C . THR A 1 131 ? 17.794 9.120 -0.346 1.00 47.25 131 THR A C 1
ATOM 994 O O . THR A 1 131 ? 17.928 10.331 -0.177 1.00 47.25 131 THR A O 1
ATOM 997 N N . ALA A 1 132 ? 18.050 8.544 -1.525 1.00 35.00 132 ALA A N 1
ATOM 998 C CA . ALA A 1 132 ? 18.500 9.295 -2.699 1.00 35.00 132 ALA A CA 1
ATOM 999 C C . ALA A 1 132 ? 17.422 10.254 -3.248 1.00 35.00 132 ALA A C 1
ATOM 1001 O O . ALA A 1 132 ? 17.730 11.399 -3.580 1.00 35.00 132 ALA A O 1
ATOM 1002 N N . ALA A 1 133 ? 16.156 9.829 -3.284 1.00 51.41 133 ALA A N 1
ATOM 1003 C CA . ALA A 1 133 ? 15.029 10.657 -3.716 1.00 51.41 133 ALA A CA 1
ATOM 1004 C C . ALA A 1 133 ? 14.839 11.889 -2.809 1.00 51.41 133 ALA A C 1
ATOM 1006 O O . ALA A 1 133 ? 14.670 13.006 -3.301 1.00 51.41 133 ALA A O 1
ATOM 1007 N N . ASN A 1 134 ? 14.981 11.714 -1.490 1.00 42.25 134 ASN A N 1
ATOM 1008 C CA . ASN A 1 134 ? 14.916 12.809 -0.517 1.00 42.25 134 ASN A CA 1
ATOM 1009 C C . ASN A 1 134 ? 16.063 13.828 -0.660 1.00 42.25 134 ASN A C 1
ATOM 1011 O O . ASN A 1 134 ? 15.876 15.014 -0.378 1.00 42.25 134 ASN A O 1
ATOM 1015 N N . LEU A 1 135 ? 17.245 13.397 -1.113 1.00 39.28 135 LEU A N 1
ATOM 1016 C CA . LEU A 1 135 ? 18.355 14.306 -1.427 1.00 39.28 135 LEU A CA 1
ATOM 1017 C C . LEU A 1 135 ? 18.094 15.103 -2.716 1.00 39.28 135 LEU A C 1
ATOM 1019 O O . LEU A 1 135 ? 18.438 16.282 -2.775 1.00 39.28 135 LEU A O 1
ATOM 1023 N N . GLY A 1 136 ? 17.433 14.500 -3.709 1.00 31.39 136 GLY A N 1
ATOM 1024 C CA . GLY A 1 136 ? 17.020 15.176 -4.943 1.00 31.39 136 GLY A CA 1
ATOM 1025 C C . GLY A 1 136 ? 15.940 16.241 -4.723 1.00 31.39 136 GLY A C 1
ATOM 1026 O O . GLY A 1 136 ? 16.040 17.337 -5.271 1.00 31.39 136 GLY A O 1
ATOM 1027 N N . ALA A 1 137 ? 14.953 15.971 -3.860 1.00 42.47 137 ALA A N 1
ATOM 1028 C CA . ALA A 1 137 ? 13.894 16.931 -3.536 1.00 42.47 137 ALA A CA 1
ATOM 1029 C C . ALA A 1 137 ? 14.440 18.216 -2.878 1.00 42.47 137 ALA A C 1
ATOM 1031 O O . ALA A 1 137 ? 14.031 19.321 -3.238 1.00 42.47 137 ALA A O 1
ATOM 1032 N N . LYS A 1 138 ? 15.431 18.097 -1.980 1.00 35.31 138 LYS A N 1
ATOM 1033 C CA . LYS A 1 138 ? 16.078 19.253 -1.324 1.00 35.31 138 LYS A CA 1
ATOM 1034 C C . LYS A 1 138 ? 16.932 20.116 -2.261 1.00 35.31 138 LYS A C 1
ATOM 1036 O O . LYS A 1 138 ? 17.206 21.263 -1.925 1.00 35.31 138 LYS A O 1
ATOM 1041 N N . ALA A 1 139 ? 17.345 19.601 -3.419 1.00 40.72 139 ALA A N 1
ATOM 1042 C CA . ALA A 1 139 ? 18.212 20.316 -4.357 1.00 40.72 139 ALA A CA 1
ATOM 1043 C C . ALA A 1 139 ? 17.455 21.231 -5.346 1.00 40.72 139 ALA A C 1
ATOM 1045 O O . ALA A 1 139 ? 18.084 21.864 -6.189 1.00 40.72 139 ALA A O 1
ATOM 1046 N N . SER A 1 140 ? 16.122 21.325 -5.253 1.00 38.22 140 SER A N 1
ATOM 1047 C CA . SER A 1 140 ? 15.278 22.024 -6.236 1.00 38.22 140 SER A CA 1
ATOM 1048 C C . SER A 1 140 ? 14.760 23.408 -5.811 1.00 38.22 140 SER A C 1
ATOM 1050 O O . SER A 1 140 ? 13.823 23.918 -6.417 1.00 38.22 140 SER A O 1
ATOM 1052 N N . THR A 1 141 ? 15.394 24.075 -4.838 1.00 37.25 141 THR A N 1
ATOM 1053 C CA . THR A 1 141 ? 15.101 25.490 -4.534 1.00 37.25 141 THR A CA 1
ATOM 1054 C C . THR A 1 141 ? 16.098 26.413 -5.250 1.00 37.25 141 THR A C 1
ATOM 1056 O O . THR A 1 141 ? 17.178 26.662 -4.709 1.00 37.25 141 THR A O 1
ATOM 1059 N N . PRO A 1 142 ? 15.796 26.977 -6.438 1.00 38.84 142 PRO A N 1
ATOM 1060 C CA . PRO A 1 142 ? 16.580 28.086 -6.954 1.00 38.84 142 PRO A CA 1
ATOM 1061 C C . PRO A 1 142 ? 16.225 29.343 -6.150 1.00 38.84 142 PRO A C 1
ATOM 1063 O O . PRO A 1 142 ? 15.180 29.963 -6.336 1.00 38.84 142 PRO A O 1
ATOM 1066 N N . SER A 1 143 ? 17.109 29.716 -5.226 1.00 46.72 143 SER A N 1
ATOM 1067 C CA . SER A 1 143 ? 17.165 31.066 -4.664 1.00 46.72 143 SER A CA 1
ATOM 1068 C C . SER A 1 143 ? 17.582 32.025 -5.780 1.00 46.72 143 SER A C 1
ATOM 1070 O O . SER A 1 143 ? 18.717 31.983 -6.252 1.00 46.72 143 SER A O 1
ATOM 1072 N N . GLY A 1 144 ? 16.648 32.851 -6.243 1.00 36.84 144 GLY A N 1
ATOM 1073 C CA . GLY A 1 144 ? 16.880 33.772 -7.349 1.00 36.84 144 GLY A CA 1
ATOM 1074 C C . GLY A 1 144 ? 15.936 34.967 -7.329 1.00 36.84 144 GLY A C 1
ATOM 1075 O O . GLY A 1 144 ? 15.241 35.215 -8.306 1.00 36.84 144 GLY A O 1
ATOM 1076 N N . THR A 1 145 ? 15.894 35.730 -6.235 1.00 39.94 145 THR A N 1
ATOM 1077 C CA . THR A 1 145 ? 15.385 37.108 -6.294 1.00 39.94 145 THR A CA 1
ATOM 1078 C C . THR A 1 145 ? 16.476 37.993 -6.882 1.00 39.94 145 THR A C 1
ATOM 1080 O O . THR A 1 145 ? 17.419 38.379 -6.190 1.00 39.94 145 THR A O 1
ATOM 1083 N N . ALA A 1 146 ? 16.361 38.283 -8.178 1.00 41.91 146 ALA A N 1
ATOM 1084 C CA . ALA A 1 146 ? 17.184 39.268 -8.862 1.00 41.91 146 ALA A CA 1
ATOM 1085 C C . ALA A 1 146 ? 16.992 40.644 -8.203 1.00 41.91 146 ALA A C 1
ATOM 1087 O O . ALA A 1 146 ? 15.909 41.230 -8.238 1.00 41.91 146 ALA A O 1
ATOM 1088 N N . ALA A 1 147 ? 18.058 41.133 -7.573 1.00 42.62 147 ALA A N 1
ATOM 1089 C CA . ALA A 1 147 ? 18.155 42.485 -7.057 1.00 42.62 147 ALA A CA 1
ATOM 1090 C C . ALA A 1 147 ? 18.055 43.488 -8.216 1.00 42.62 147 ALA A C 1
ATOM 1092 O O . ALA A 1 147 ? 18.708 43.340 -9.250 1.00 42.62 147 ALA A O 1
ATOM 1093 N N . GLY A 1 148 ? 17.214 44.507 -8.034 1.00 44.94 148 GLY A N 1
ATOM 1094 C CA . GLY A 1 148 ? 17.006 45.574 -9.000 1.00 44.94 148 GLY A CA 1
ATOM 1095 C C . GLY A 1 148 ? 18.287 46.361 -9.268 1.00 44.94 148 GLY A C 1
ATOM 1096 O O . GLY A 1 148 ? 18.823 47.018 -8.379 1.00 44.94 148 GLY A O 1
ATOM 1097 N N . TRP A 1 149 ? 18.726 46.346 -10.523 1.00 41.38 149 TRP A N 1
ATOM 1098 C CA . TRP A 1 149 ? 19.667 47.315 -11.067 1.00 41.38 149 TRP A CA 1
ATOM 1099 C C . TRP A 1 149 ? 18.884 48.342 -11.895 1.00 41.38 149 TRP A C 1
ATOM 1101 O O . TRP A 1 149 ? 18.249 47.990 -12.889 1.00 41.38 149 TRP A O 1
ATOM 1111 N N . ARG A 1 150 ? 18.907 49.617 -11.487 1.00 45.12 150 ARG A N 1
ATOM 1112 C CA . ARG A 1 150 ? 18.452 50.756 -12.302 1.00 45.12 150 ARG A CA 1
ATOM 1113 C C . ARG A 1 150 ? 19.684 51.485 -12.829 1.00 45.12 150 ARG A C 1
ATOM 1115 O O . ARG A 1 150 ? 20.508 51.940 -12.043 1.00 45.12 150 ARG A O 1
ATOM 1122 N N . ALA A 1 151 ? 19.790 51.602 -14.150 1.00 51.56 151 ALA A N 1
ATOM 1123 C CA . ALA A 1 151 ? 20.794 52.439 -14.797 1.00 51.56 151 ALA A CA 1
ATOM 1124 C C . ALA A 1 151 ? 20.455 53.936 -14.619 1.00 51.56 151 ALA A C 1
ATOM 1126 O O . ALA A 1 151 ? 19.268 54.282 -14.622 1.00 51.56 151 ALA A O 1
ATOM 1127 N N . PRO A 1 152 ? 21.449 54.832 -14.485 1.00 53.16 152 PRO A N 1
ATOM 1128 C CA . PRO A 1 152 ? 21.203 56.269 -14.496 1.00 53.16 152 PRO A CA 1
ATOM 1129 C C . PRO A 1 152 ? 20.894 56.768 -15.917 1.00 53.16 152 PRO A C 1
ATOM 1131 O O . PRO A 1 152 ? 21.531 56.364 -16.889 1.00 53.16 152 PRO A O 1
ATOM 1134 N N . ALA A 1 153 ? 19.902 57.654 -16.017 1.00 53.47 153 ALA A N 1
ATOM 1135 C CA . ALA A 1 153 ? 19.566 58.386 -17.232 1.00 53.47 153 ALA A CA 1
ATOM 1136 C C . ALA A 1 153 ? 20.514 59.585 -17.394 1.00 53.47 153 ALA A C 1
ATOM 1138 O O . ALA A 1 153 ? 20.662 60.379 -16.468 1.00 53.47 153 ALA A O 1
ATOM 1139 N N . ASN A 1 154 ? 21.132 59.712 -18.569 1.00 52.66 154 ASN A N 1
ATOM 1140 C CA . ASN A 1 154 ? 21.866 60.910 -18.970 1.00 52.66 154 ASN A CA 1
ATOM 1141 C C . ASN A 1 154 ? 20.887 61.974 -19.479 1.00 52.66 154 ASN A C 1
ATOM 1143 O O . ASN A 1 154 ? 20.152 61.716 -20.436 1.00 52.66 154 ASN A O 1
ATOM 1147 N N . SER A 1 155 ? 20.938 63.172 -18.901 1.00 55.06 155 SER A N 1
ATOM 1148 C CA . SER A 1 155 ? 20.713 64.463 -19.570 1.00 55.06 155 SER A CA 1
ATOM 1149 C C . SER A 1 155 ? 21.389 65.558 -18.758 1.00 55.06 155 SER A C 1
ATOM 1151 O O . SER A 1 155 ? 21.144 65.592 -17.532 1.00 55.06 155 SER A O 1
#

Radius of gyration: 20.45 Å; Cα contacts (8 Å, |Δi|>4): 223; chains: 1; bounding box: 38×80×40 Å